Protein AF-A0A2N8DVV3-F1 (afdb_monomer)

Solvent-accessible surface area (backbone atoms only — not comparable to full-atom values): 4984 Å² total; per-residue (Å²): 133,60,72,66,58,55,52,54,48,46,54,54,51,46,55,53,38,55,49,47,51,74,73,50,63,74,77,56,32,58,56,32,49,54,52,43,51,52,48,51,31,51,54,26,45,78,68,77,59,54,47,75,67,34,47,51,56,52,48,56,52,37,52,51,36,29,74,71,64,79,30,57,90,93,53,54,88,84,50,81,80,74,78,83,125

Sequence (85 aa):
MKQLELAAFIESELNTLAQKIIDKKEISDEIAHAKIGFYLSLRRTLNNKASPADIGVLDAINDTLQTLGIVERNVTFLSPTKNKN

Mean predicted aligned error: 6.29 Å

Secondary structure (DSSP, 8-state):
--HHHHHHHHHHHHHHHHHHHHHS-THHHHHHHHHHHHHHHHHHHHTT---HHHHHHHHHHHHHHHHTTSS-TT--TTS------

Structure (mmCIF, N/CA/C/O backbone):
data_AF-A0A2N8DVV3-F1
#
_entry.id   AF-A0A2N8DVV3-F1
#
loop_
_atom_site.group_PDB
_atom_site.id
_atom_site.type_symbol
_atom_site.label_atom_id
_atom_site.label_alt_id
_atom_site.label_comp_id
_atom_site.label_asym_id
_atom_site.label_entity_id
_atom_site.label_seq_id
_atom_site.pdbx_PDB_ins_code
_atom_site.Cartn_x
_atom_site.Cartn_y
_atom_site.Cartn_z
_atom_site.occupancy
_atom_site.B_iso_or_equiv
_atom_site.auth_seq_id
_atom_site.auth_comp_id
_atom_site.auth_asym_id
_atom_site.auth_atom_id
_atom_site.pdbx_PDB_model_num
ATOM 1 N N . MET A 1 1 ? -9.031 -9.794 -12.313 1.00 54.47 1 MET A N 1
ATOM 2 C CA . MET A 1 1 ? -9.944 -8.864 -11.615 1.00 54.47 1 MET A CA 1
ATOM 3 C C . MET A 1 1 ? -10.120 -7.627 -12.467 1.00 54.47 1 MET A C 1
ATOM 5 O O . MET A 1 1 ? -9.123 -7.082 -12.931 1.00 54.47 1 MET A O 1
ATOM 9 N N . LYS A 1 2 ? -11.362 -7.218 -12.731 1.00 69.00 2 LYS A N 1
ATOM 10 C CA . LYS A 1 2 ? -11.632 -5.950 -13.425 1.00 69.00 2 LYS A CA 1
ATOM 11 C C . LYS A 1 2 ? -11.355 -4.825 -12.423 1.00 69.00 2 LYS A C 1
ATOM 13 O O . LYS A 1 2 ? -11.775 -4.923 -11.282 1.00 69.00 2 LYS A O 1
ATOM 18 N N . GLN A 1 3 ? -10.648 -3.772 -12.821 1.00 72.56 3 GLN A N 1
ATOM 19 C CA . GLN A 1 3 ? -10.209 -2.651 -11.966 1.00 72.56 3 GLN A CA 1
ATOM 20 C C . GLN A 1 3 ? -11.298 -2.096 -11.017 1.00 72.56 3 GLN A C 1
ATOM 22 O O . GLN A 1 3 ? -10.997 -1.674 -9.902 1.00 72.56 3 GLN A O 1
ATOM 27 N N . LEU A 1 4 ? -12.565 -2.156 -11.439 1.00 79.00 4 LEU A N 1
ATOM 28 C CA . LEU A 1 4 ? -13.738 -1.774 -10.651 1.00 79.00 4 LEU A CA 1
ATOM 29 C C . LEU A 1 4 ? -13.955 -2.648 -9.399 1.00 79.00 4 LEU A C 1
ATOM 31 O O . LEU A 1 4 ? -14.323 -2.129 -8.351 1.00 79.00 4 LEU A O 1
ATOM 35 N N . GLU A 1 5 ? -13.700 -3.954 -9.488 1.00 85.00 5 GLU A N 1
ATOM 36 C CA . GLU A 1 5 ? -13.820 -4.896 -8.365 1.00 85.00 5 GLU A CA 1
ATOM 37 C C . GLU A 1 5 ? -12.766 -4.597 -7.297 1.00 85.00 5 GLU A C 1
ATOM 39 O O . GLU A 1 5 ? -13.073 -4.576 -6.108 1.00 85.00 5 GLU A O 1
ATOM 44 N N . LEU A 1 6 ? -11.536 -4.297 -7.727 1.00 85.94 6 LEU A N 1
ATOM 45 C CA . LEU A 1 6 ? -10.454 -3.909 -6.825 1.00 85.94 6 LEU A CA 1
ATOM 46 C C . LEU A 1 6 ? -10.759 -2.573 -6.136 1.00 85.94 6 LEU A C 1
ATOM 48 O O . LEU A 1 6 ? -10.549 -2.447 -4.933 1.00 85.94 6 LEU A O 1
ATOM 52 N N . ALA A 1 7 ? -11.285 -1.590 -6.870 1.00 88.56 7 ALA A N 1
ATOM 53 C CA . ALA A 1 7 ? -11.686 -0.312 -6.289 1.00 88.56 7 ALA A CA 1
ATOM 54 C C . ALA A 1 7 ? -12.791 -0.488 -5.231 1.00 88.56 7 ALA A C 1
ATOM 56 O O . ALA A 1 7 ? -12.668 0.041 -4.129 1.00 88.56 7 ALA A O 1
ATOM 57 N N . ALA A 1 8 ? -13.828 -1.278 -5.529 1.00 91.38 8 ALA A N 1
ATOM 58 C CA . ALA A 1 8 ? -14.900 -1.570 -4.57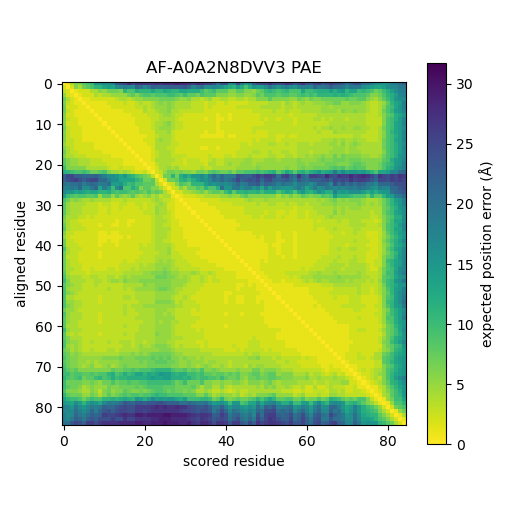7 1.00 91.38 8 ALA A CA 1
ATOM 59 C C . ALA A 1 8 ? -14.389 -2.317 -3.332 1.00 91.38 8 ALA A C 1
ATOM 61 O O . ALA A 1 8 ? -14.783 -1.994 -2.211 1.00 91.38 8 ALA A O 1
ATOM 62 N N . PHE A 1 9 ? -13.476 -3.274 -3.520 1.00 93.12 9 PHE A N 1
ATOM 63 C CA . PHE A 1 9 ? -12.818 -3.979 -2.423 1.00 93.12 9 PHE A CA 1
ATOM 64 C C . PHE A 1 9 ? -12.041 -3.019 -1.511 1.00 93.12 9 PHE A C 1
ATOM 66 O O . PHE A 1 9 ? -12.228 -3.048 -0.297 1.00 93.12 9 PHE A O 1
ATOM 73 N N . ILE A 1 10 ? -11.225 -2.132 -2.091 1.00 94.12 10 ILE A N 1
ATOM 74 C CA . ILE A 1 10 ? -10.441 -1.142 -1.337 1.00 94.12 10 ILE A CA 1
ATOM 75 C C . ILE A 1 10 ? -11.354 -0.243 -0.496 1.00 94.12 10 ILE A C 1
ATOM 77 O O . ILE A 1 10 ? -11.079 -0.029 0.682 1.00 94.12 10 ILE A O 1
ATOM 81 N N . GLU A 1 11 ? -12.450 0.259 -1.068 1.00 94.69 11 GLU A N 1
ATOM 82 C CA . GLU A 1 11 ? -13.394 1.107 -0.327 1.00 94.69 11 GLU A CA 1
ATOM 83 C C . GLU A 1 11 ? -14.087 0.343 0.814 1.00 94.69 11 GLU A C 1
ATOM 85 O O . GLU A 1 11 ? -14.221 0.864 1.922 1.00 94.69 11 GLU A O 1
ATOM 90 N N . SER A 1 12 ? -14.471 -0.917 0.590 1.00 95.19 12 SER A N 1
ATOM 91 C CA . SER A 1 12 ? -15.054 -1.771 1.635 1.00 95.19 12 SER A CA 1
ATOM 92 C C . SER A 1 12 ? -14.083 -2.018 2.798 1.00 95.19 12 SER A C 1
ATOM 94 O O . SER A 1 12 ? -14.471 -1.952 3.969 1.00 95.19 12 SER A O 1
ATOM 96 N N . GLU A 1 13 ? -12.813 -2.284 2.490 1.00 94.69 13 GLU A N 1
ATOM 97 C CA . GLU A 1 13 ? -11.768 -2.498 3.494 1.00 94.69 13 GLU A CA 1
ATOM 98 C C . GLU A 1 13 ? -11.476 -1.223 4.289 1.00 94.69 13 GLU A C 1
ATOM 100 O O . GLU A 1 13 ? -11.392 -1.276 5.517 1.00 94.69 13 GLU A O 1
ATOM 105 N N . LEU A 1 14 ? -11.380 -0.069 3.619 1.00 94.62 14 LEU A N 1
ATOM 106 C CA . LEU A 1 14 ? -11.183 1.226 4.275 1.00 94.62 14 LEU A CA 1
ATOM 107 C C . LEU A 1 14 ? -12.301 1.523 5.280 1.00 94.62 14 LEU A C 1
ATOM 109 O O . LEU A 1 14 ? -12.011 1.867 6.426 1.00 94.62 14 LEU A O 1
ATOM 113 N N . ASN A 1 15 ? -13.560 1.326 4.885 1.00 93.56 15 ASN A N 1
ATOM 114 C CA . ASN A 1 15 ? -14.707 1.537 5.771 1.00 93.56 15 ASN A CA 1
ATOM 115 C C . ASN A 1 15 ? -14.679 0.586 6.975 1.00 93.56 15 ASN A C 1
ATOM 117 O O . ASN A 1 15 ? -14.896 1.004 8.112 1.00 93.56 15 ASN A O 1
ATOM 121 N N . THR A 1 16 ? -14.343 -0.685 6.748 1.00 91.44 16 THR A N 1
ATOM 122 C CA . THR A 1 16 ? -14.244 -1.685 7.819 1.00 91.44 16 THR A CA 1
ATOM 123 C C . THR A 1 16 ? -13.125 -1.360 8.810 1.00 91.44 16 THR A C 1
ATOM 125 O O . THR 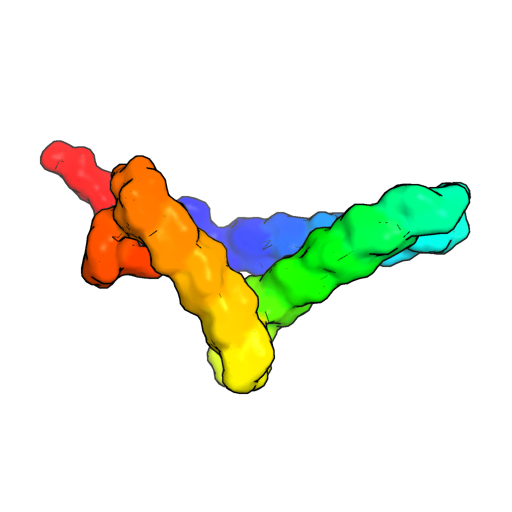A 1 16 ? -13.294 -1.522 10.018 1.00 91.44 16 THR A O 1
ATOM 128 N N . LEU A 1 17 ? -11.963 -0.919 8.324 1.00 90.44 17 LEU A N 1
ATOM 129 C CA . LEU A 1 17 ? -10.825 -0.559 9.172 1.00 90.44 17 LEU A CA 1
ATOM 130 C C . LEU A 1 17 ? -11.086 0.727 9.958 1.00 90.44 17 LEU A C 1
ATOM 132 O O . LEU A 1 17 ? -10.750 0.779 11.138 1.00 90.44 17 LEU A O 1
ATOM 136 N N . ALA A 1 18 ? -11.733 1.719 9.344 1.00 90.00 18 ALA A N 1
ATOM 137 C CA . ALA A 1 18 ? -12.164 2.927 10.038 1.00 90.00 18 ALA A CA 1
ATOM 138 C C . ALA A 1 18 ? -13.136 2.598 11.182 1.00 90.00 18 ALA A C 1
ATOM 140 O O . ALA A 1 18 ? -12.956 3.085 12.295 1.00 90.00 18 ALA A O 1
ATOM 141 N N . GLN A 1 19 ? -14.105 1.705 10.946 1.00 87.81 19 GLN A N 1
ATOM 142 C CA . GLN A 1 19 ? -15.026 1.265 11.995 1.00 87.81 19 GLN A CA 1
ATOM 143 C C . GLN A 1 19 ? -14.305 0.511 13.123 1.00 87.81 19 GLN A C 1
ATOM 145 O O . GLN A 1 19 ? -14.609 0.713 14.292 1.00 87.81 19 GLN A O 1
ATOM 150 N N . LYS A 1 20 ? -13.288 -0.300 12.807 1.00 85.38 20 LYS A N 1
ATOM 151 C CA . LYS A 1 20 ? -12.485 -0.998 13.828 1.00 85.38 20 LYS A CA 1
ATOM 152 C C . LYS A 1 20 ? -11.733 -0.049 14.762 1.00 85.38 20 LYS A C 1
ATOM 154 O O . LYS A 1 20 ? -11.655 -0.362 15.945 1.00 85.38 20 LYS A O 1
ATOM 159 N N . ILE A 1 21 ? -11.225 1.069 14.238 1.00 84.62 21 ILE A N 1
ATOM 160 C CA . ILE A 1 21 ? -10.576 2.122 15.041 1.00 84.62 21 ILE A CA 1
ATOM 161 C C . ILE A 1 21 ? -11.588 2.781 15.984 1.00 84.62 21 ILE A C 1
ATOM 163 O O . ILE A 1 21 ? -11.269 3.117 17.117 1.00 84.62 21 ILE A O 1
ATOM 167 N N . ILE A 1 22 ? -12.832 2.955 15.533 1.00 85.12 22 ILE A N 1
ATOM 168 C CA . ILE A 1 22 ? -13.908 3.492 16.376 1.00 85.12 22 ILE A CA 1
ATOM 169 C C . ILE A 1 22 ? -14.294 2.485 17.476 1.00 85.12 22 ILE A C 1
ATOM 171 O O . ILE A 1 22 ? -14.571 2.881 18.607 1.00 85.12 22 ILE A O 1
ATOM 175 N N . ASP A 1 23 ? -14.306 1.188 17.155 1.00 82.56 23 ASP A N 1
ATOM 176 C CA . ASP A 1 23 ? -14.896 0.154 18.007 1.00 82.56 23 ASP A CA 1
ATOM 177 C C . ASP A 1 23 ? -13.959 -0.436 19.093 1.00 82.56 23 ASP A C 1
ATOM 179 O O . ASP A 1 23 ? -14.481 -0.983 20.072 1.00 82.56 23 ASP A O 1
ATOM 183 N N . LYS A 1 24 ? -12.612 -0.439 18.956 1.00 71.62 24 LYS A N 1
ATOM 184 C CA . LYS A 1 24 ? -11.706 -1.224 19.849 1.00 71.62 24 LYS A CA 1
ATOM 185 C C . LYS A 1 24 ? -10.283 -0.655 20.101 1.00 71.62 24 LYS A C 1
ATOM 187 O O . LYS A 1 24 ? -9.798 0.186 19.377 1.00 71.62 24 LYS A O 1
ATOM 192 N N . LYS A 1 25 ? -9.652 -1.198 21.168 1.00 62.97 25 LYS A N 1
ATOM 193 C CA . LYS A 1 25 ? -8.370 -0.895 21.873 1.00 62.97 25 LYS A CA 1
ATOM 194 C C . LYS A 1 25 ? -7.074 -0.719 21.037 1.00 62.97 25 LYS A C 1
ATOM 196 O O . LYS A 1 25 ? -6.798 -1.514 20.147 1.00 62.97 25 LYS A O 1
ATOM 201 N N . GLU A 1 26 ? -6.187 0.148 21.544 1.00 61.53 26 GLU A N 1
ATOM 202 C CA . GLU A 1 26 ? -4.864 0.610 21.044 1.00 61.53 26 GLU A CA 1
ATOM 203 C C . GLU A 1 26 ? -4.081 -0.293 20.061 1.00 61.53 26 GLU A C 1
ATOM 205 O O . GLU A 1 26 ? -3.663 0.178 19.007 1.00 61.53 26 GLU A O 1
ATOM 210 N N . ILE A 1 27 ? -3.880 -1.590 20.335 1.00 62.66 27 ILE A N 1
ATOM 211 C CA . ILE A 1 27 ? -3.088 -2.467 19.440 1.00 62.66 27 ILE A CA 1
ATOM 212 C C . ILE A 1 27 ? -3.797 -2.696 18.089 1.00 62.66 27 ILE A C 1
ATOM 214 O O . ILE A 1 27 ? -3.142 -2.878 17.060 1.00 62.66 27 ILE A O 1
ATOM 218 N N . SER A 1 28 ? -5.137 -2.685 18.054 1.00 72.06 28 SER A N 1
ATOM 219 C CA . SER A 1 28 ? -5.863 -2.789 16.782 1.00 72.06 28 SER A CA 1
ATOM 220 C C . SER A 1 28 ? -5.765 -1.524 15.936 1.00 72.06 28 SER A C 1
ATOM 222 O O . SER A 1 28 ? -5.901 -1.626 14.715 1.00 72.06 28 SER A O 1
ATOM 224 N N . ASP A 1 29 ? -5.479 -0.376 16.551 1.00 80.94 29 ASP A N 1
ATOM 225 C CA . ASP A 1 29 ? -5.459 0.918 15.871 1.00 80.94 29 ASP A CA 1
ATOM 226 C C . ASP A 1 29 ? -4.199 1.086 15.043 1.00 80.94 29 ASP A C 1
ATOM 228 O O . ASP A 1 29 ? -4.288 1.498 13.892 1.00 80.94 29 ASP A O 1
ATOM 232 N N . GLU A 1 30 ? -3.040 0.682 15.565 1.00 85.56 30 GLU A N 1
ATOM 233 C CA . GLU A 1 30 ? -1.784 0.724 14.809 1.00 85.56 30 GLU A CA 1
ATOM 234 C C . GLU A 1 30 ? -1.854 -0.163 13.558 1.00 85.56 30 GLU A C 1
ATOM 236 O O . GLU A 1 30 ? -1.488 0.255 12.456 1.00 85.56 30 GLU A O 1
ATOM 241 N N . ILE A 1 31 ? -2.404 -1.375 13.700 1.00 87.94 31 ILE A N 1
ATOM 242 C CA . ILE A 1 31 ? -2.592 -2.301 12.575 1.00 87.94 31 ILE A CA 1
ATOM 243 C C . ILE A 1 31 ? -3.599 -1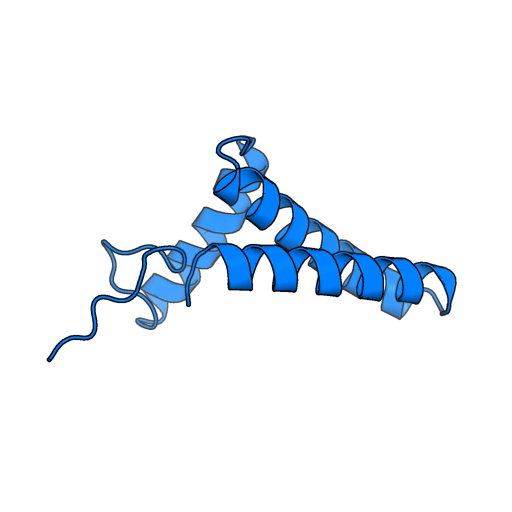.729 11.575 1.00 87.94 31 ILE A C 1
ATOM 245 O O . ILE A 1 31 ? -3.376 -1.793 10.361 1.00 87.94 31 ILE A O 1
ATOM 249 N N . ALA A 1 32 ? -4.722 -1.194 12.059 1.00 87.88 32 ALA A N 1
ATOM 250 C CA . ALA A 1 32 ? -5.734 -0.603 11.196 1.00 87.88 32 ALA A CA 1
ATOM 251 C C . ALA A 1 32 ? -5.187 0.624 10.460 1.00 87.88 32 ALA A C 1
ATOM 253 O O . ALA A 1 32 ? -5.387 0.744 9.253 1.00 87.88 32 ALA A O 1
ATOM 254 N N . HIS A 1 33 ? -4.424 1.471 11.147 1.00 89.94 33 HIS A N 1
ATOM 255 C CA . HIS A 1 33 ? -3.774 2.647 10.589 1.00 89.94 33 HIS A CA 1
ATOM 256 C C . HIS A 1 33 ? -2.786 2.276 9.480 1.00 89.94 33 HIS A C 1
ATOM 258 O O . HIS A 1 33 ? -2.864 2.825 8.380 1.00 89.94 33 HIS A O 1
ATOM 264 N N . ALA A 1 34 ? -1.917 1.289 9.717 1.00 91.94 34 ALA A N 1
ATOM 265 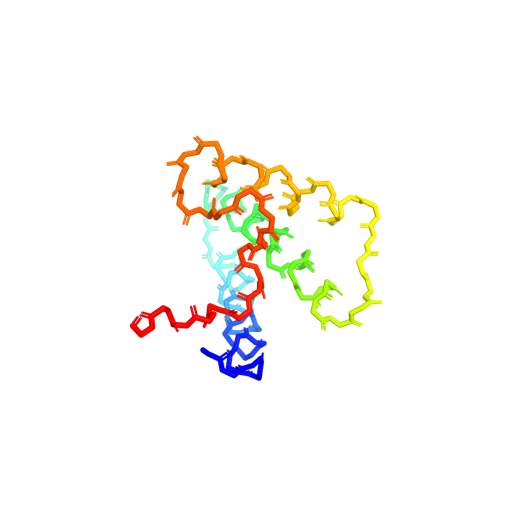C CA . ALA A 1 34 ? -0.970 0.816 8.710 1.00 91.94 34 ALA A CA 1
ATOM 266 C C . ALA A 1 34 ? -1.687 0.284 7.455 1.00 91.94 34 ALA A C 1
ATOM 268 O O . ALA A 1 34 ? -1.329 0.634 6.326 1.00 91.94 34 ALA A O 1
ATOM 269 N N . LYS A 1 35 ? -2.749 -0.512 7.640 1.00 93.81 35 LYS A N 1
ATOM 270 C CA . LYS A 1 35 ? -3.558 -1.030 6.526 1.00 93.81 35 LYS A CA 1
ATOM 271 C C . LYS A 1 35 ? -4.285 0.078 5.766 1.00 93.81 35 LYS A C 1
ATOM 273 O O . LYS A 1 35 ? -4.300 0.054 4.537 1.00 93.81 35 LYS A O 1
ATOM 278 N N . ILE A 1 36 ? -4.850 1.059 6.471 1.00 94.50 36 ILE A N 1
ATOM 279 C CA . ILE A 1 36 ? -5.465 2.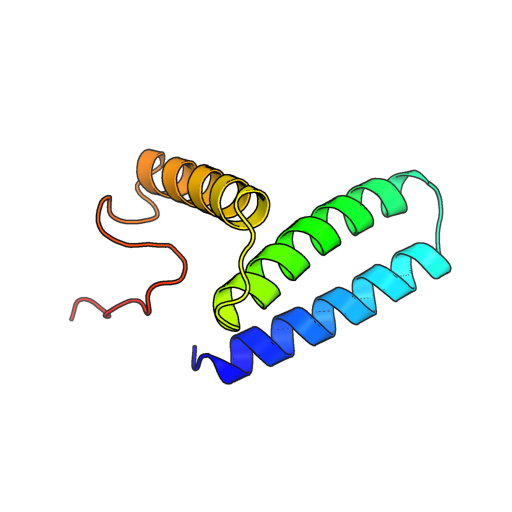240 5.853 1.00 94.50 36 ILE A CA 1
ATOM 280 C C . ILE A 1 36 ? -4.429 2.983 5.007 1.00 94.50 36 ILE A C 1
ATOM 282 O O . ILE A 1 36 ? -4.725 3.315 3.862 1.00 94.50 36 ILE A O 1
ATOM 286 N N . GLY A 1 37 ? -3.211 3.186 5.520 1.00 94.56 37 GLY A N 1
ATOM 287 C CA . GLY A 1 37 ? -2.116 3.816 4.779 1.00 94.56 37 GLY A CA 1
ATOM 288 C C . GLY A 1 37 ? -1.867 3.140 3.429 1.00 94.56 37 GLY A C 1
ATOM 289 O O . GLY A 1 37 ? -1.953 3.792 2.387 1.00 94.56 37 GLY A O 1
ATOM 290 N N . PHE A 1 38 ? -1.669 1.819 3.437 1.00 94.69 38 PHE A N 1
ATOM 291 C CA . PHE A 1 38 ? -1.490 1.024 2.219 1.00 94.69 38 PHE A CA 1
ATOM 292 C C . PHE A 1 38 ? -2.672 1.152 1.243 1.00 94.69 38 PHE A C 1
ATOM 294 O O . PHE A 1 38 ? -2.478 1.461 0.065 1.00 94.69 38 PHE A O 1
ATOM 301 N N . TYR A 1 39 ? -3.905 0.960 1.720 1.00 95.50 39 TYR A N 1
ATOM 302 C CA . TYR A 1 39 ? -5.093 1.019 0.866 1.00 95.50 39 TYR A CA 1
ATOM 303 C C . TYR A 1 39 ? -5.341 2.419 0.291 1.00 95.50 39 TYR A C 1
ATOM 305 O O . TYR A 1 39 ? -5.760 2.548 -0.862 1.00 95.50 39 TYR A O 1
ATOM 313 N N . LEU A 1 40 ? -5.022 3.480 1.037 1.00 95.38 40 LEU A N 1
ATOM 314 C CA . LEU A 1 40 ? -5.075 4.852 0.537 1.00 95.38 40 LEU A CA 1
ATOM 315 C C . LEU A 1 40 ? -4.033 5.109 -0.553 1.00 95.38 40 LEU A C 1
ATOM 317 O O . LEU A 1 40 ? -4.337 5.837 -1.502 1.00 95.38 40 LEU A O 1
ATOM 321 N N . SER A 1 41 ? -2.826 4.555 -0.430 1.00 94.75 41 SER A N 1
ATOM 322 C CA . SER A 1 41 ? -1.805 4.628 -1.481 1.00 94.75 41 SER A CA 1
ATOM 323 C C . SER A 1 41 ? -2.260 3.883 -2.735 1.00 94.75 41 SER A C 1
ATOM 325 O O . SER A 1 41 ? -2.231 4.456 -3.823 1.00 94.75 41 SER A O 1
ATOM 327 N N . LEU A 1 42 ? -2.807 2.670 -2.594 1.00 93.12 42 LEU A N 1
ATOM 328 C CA . LEU A 1 42 ? -3.377 1.917 -3.717 1.00 93.12 42 LEU A CA 1
ATOM 329 C C . LEU A 1 42 ? -4.497 2.689 -4.418 1.00 93.12 42 LEU A C 1
ATOM 331 O O . LEU A 1 42 ? -4.482 2.839 -5.639 1.00 93.12 42 LEU A O 1
ATOM 335 N N . ARG A 1 43 ? -5.449 3.228 -3.648 1.00 93.69 43 ARG A N 1
ATOM 336 C CA . ARG A 1 43 ? -6.555 4.028 -4.181 1.00 93.69 43 ARG A CA 1
ATOM 337 C C . ARG A 1 43 ? -6.057 5.234 -4.967 1.00 93.69 43 ARG A C 1
ATOM 339 O O . ARG A 1 43 ? -6.585 5.528 -6.038 1.00 93.69 43 ARG A O 1
ATOM 346 N N . ARG A 1 44 ? -5.072 5.960 -4.435 1.00 94.06 44 ARG A N 1
ATOM 347 C CA . ARG A 1 44 ? -4.489 7.130 -5.106 1.00 94.06 44 ARG A CA 1
ATOM 348 C C . ARG A 1 44 ? -3.802 6.735 -6.408 1.00 94.06 44 ARG A C 1
ATOM 350 O O . ARG A 1 44 ? -4.054 7.375 -7.425 1.00 94.06 44 ARG A O 1
ATOM 357 N N . THR A 1 45 ? -3.036 5.650 -6.406 1.00 91.44 45 THR A N 1
ATOM 358 C CA . THR A 1 45 ? -2.375 5.117 -7.604 1.00 91.44 45 THR A CA 1
ATOM 359 C C . THR A 1 45 ? -3.369 4.693 -8.677 1.00 91.44 45 THR A C 1
ATOM 361 O O . THR A 1 45 ? -3.237 5.120 -9.820 1.00 91.44 45 THR A O 1
ATOM 364 N N . LEU A 1 46 ? -4.422 3.951 -8.320 1.00 89.00 46 LEU A N 1
ATOM 365 C CA . LEU A 1 46 ? -5.460 3.532 -9.272 1.00 89.00 46 LEU A CA 1
ATOM 366 C C . LEU A 1 46 ? -6.215 4.711 -9.904 1.00 89.00 46 LEU A C 1
ATOM 368 O O . LEU A 1 46 ? -6.723 4.586 -11.015 1.00 89.00 46 LEU A O 1
ATOM 372 N N . ASN A 1 47 ? -6.274 5.847 -9.209 1.00 88.44 47 ASN A N 1
ATOM 373 C CA . ASN A 1 47 ? -6.912 7.073 -9.681 1.00 88.44 47 ASN A CA 1
ATOM 374 C C . ASN A 1 47 ? -5.933 8.066 -10.337 1.00 88.44 47 ASN A C 1
ATOM 376 O O . ASN A 1 47 ? -6.311 9.217 -10.549 1.00 88.44 47 ASN A O 1
ATOM 380 N N . ASN A 1 48 ? -4.691 7.660 -10.639 1.00 89.50 48 ASN A N 1
ATOM 381 C CA . ASN A 1 48 ? -3.633 8.522 -11.193 1.00 89.50 48 ASN A CA 1
ATOM 382 C C . ASN A 1 48 ? -3.329 9.768 -10.333 1.00 89.50 48 ASN A C 1
ATOM 384 O O . ASN A 1 48 ? -3.017 10.839 -10.847 1.00 89.50 48 ASN A O 1
ATOM 388 N N . LYS A 1 49 ? -3.443 9.636 -9.007 1.00 93.44 49 LYS A N 1
ATOM 389 C CA . LYS A 1 49 ? -3.223 10.696 -8.005 1.00 93.44 49 LYS A CA 1
ATOM 390 C C . LYS A 1 49 ? -2.163 10.302 -6.968 1.00 93.44 49 LYS A C 1
ATOM 392 O O . LYS A 1 49 ? -2.224 10.751 -5.824 1.00 93.44 49 LYS A O 1
ATOM 397 N N . ALA A 1 50 ? -1.240 9.413 -7.331 1.00 92.12 50 ALA A N 1
ATOM 398 C CA . ALA A 1 50 ? -0.181 8.961 -6.434 1.00 92.12 50 ALA A CA 1
ATOM 399 C C . ALA A 1 50 ? 0.789 10.101 -6.092 1.00 92.12 50 ALA A C 1
ATOM 401 O O . ALA A 1 50 ? 1.267 10.814 -6.973 1.00 92.12 50 ALA A O 1
ATOM 402 N N . SER A 1 51 ? 1.098 10.247 -4.806 1.00 95.62 51 SER A N 1
ATOM 403 C CA . SER A 1 51 ? 2.214 11.070 -4.334 1.00 95.62 51 SER A CA 1
ATOM 404 C C . SER A 1 51 ? 3.544 10.302 -4.421 1.00 95.62 51 SER A C 1
ATOM 406 O O . SER A 1 51 ? 3.527 9.071 -4.491 1.00 95.62 51 SER A O 1
ATOM 408 N N . PRO A 1 52 ? 4.709 10.975 -4.335 1.00 95.56 52 PRO A N 1
ATOM 409 C CA . PRO A 1 52 ? 6.002 10.290 -4.257 1.00 95.56 52 PRO A CA 1
ATOM 410 C C . PRO A 1 52 ? 6.088 9.262 -3.118 1.00 95.56 52 PRO A C 1
ATOM 412 O O . PRO A 1 52 ? 6.685 8.205 -3.292 1.00 95.56 52 PRO A O 1
ATOM 415 N N . ALA A 1 53 ? 5.446 9.533 -1.977 1.00 93.50 53 ALA A N 1
ATOM 416 C CA . ALA A 1 53 ? 5.379 8.584 -0.867 1.00 93.50 53 ALA A CA 1
ATOM 417 C C . ALA A 1 53 ? 4.537 7.343 -1.210 1.00 93.50 53 ALA A C 1
ATOM 419 O O . ALA A 1 53 ? 4.929 6.229 -0.876 1.00 93.50 53 ALA A O 1
ATOM 420 N N . ASP A 1 54 ? 3.412 7.519 -1.917 1.00 93.81 54 ASP A N 1
ATOM 421 C CA . ASP A 1 54 ? 2.598 6.388 -2.384 1.00 93.81 54 ASP A CA 1
ATOM 422 C C . ASP A 1 54 ? 3.386 5.506 -3.347 1.00 93.81 54 ASP A C 1
ATOM 424 O O . ASP A 1 54 ? 3.332 4.284 -3.242 1.00 93.81 54 ASP A O 1
ATOM 428 N N . ILE A 1 55 ? 4.138 6.131 -4.258 1.00 92.88 55 ILE A N 1
ATOM 429 C CA . ILE A 1 55 ? 5.015 5.420 -5.187 1.00 92.88 55 ILE A CA 1
ATOM 430 C C . ILE A 1 55 ? 6.047 4.624 -4.392 1.00 92.88 55 ILE A C 1
ATOM 432 O O . ILE A 1 55 ? 6.109 3.417 -4.568 1.00 92.88 55 ILE A O 1
ATOM 436 N N . GLY A 1 56 ? 6.775 5.252 -3.465 1.00 94.06 56 GLY A N 1
ATOM 437 C CA . GLY A 1 56 ? 7.812 4.571 -2.684 1.00 94.06 56 GLY A CA 1
ATOM 438 C C . GLY A 1 56 ? 7.301 3.369 -1.881 1.00 94.06 56 GLY A C 1
ATOM 439 O O . GLY A 1 56 ? 7.949 2.327 -1.865 1.00 94.06 56 GLY A O 1
ATOM 440 N N . VAL A 1 57 ? 6.121 3.471 -1.255 1.00 94.19 57 VAL A N 1
ATOM 441 C CA . VAL A 1 57 ? 5.512 2.342 -0.525 1.00 94.19 57 VAL A CA 1
ATOM 442 C C . VAL A 1 57 ? 5.173 1.191 -1.471 1.00 94.19 57 VAL A C 1
ATOM 444 O O . VAL A 1 57 ? 5.483 0.036 -1.179 1.00 94.19 57 VAL A O 1
ATOM 447 N N . LEU A 1 58 ? 4.522 1.488 -2.596 1.00 94.06 58 LEU A N 1
ATOM 448 C CA . LEU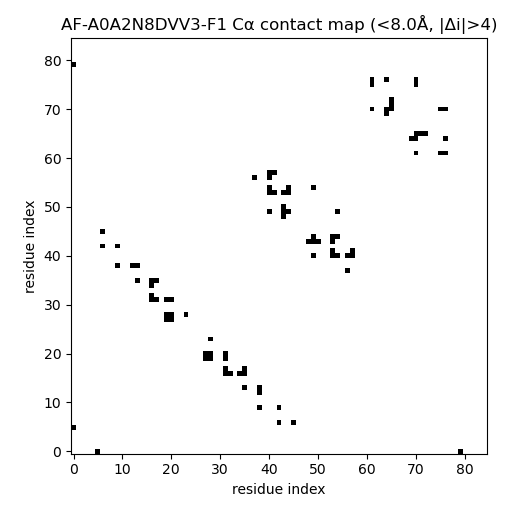 A 1 58 ? 4.106 0.454 -3.542 1.00 94.06 58 LEU A CA 1
ATOM 449 C C . LEU A 1 58 ? 5.309 -0.153 -4.275 1.00 94.06 58 LEU A C 1
ATOM 451 O O . LEU A 1 58 ? 5.306 -1.355 -4.522 1.00 94.06 58 LEU A O 1
ATOM 455 N N . ASP A 1 59 ? 6.338 0.640 -4.566 1.00 93.81 59 ASP A N 1
ATOM 456 C CA . ASP A 1 59 ? 7.578 0.198 -5.206 1.00 93.81 59 ASP A CA 1
ATOM 457 C C . ASP A 1 59 ? 8.357 -0.748 -4.289 1.00 93.81 59 ASP A C 1
ATOM 459 O O . ASP A 1 59 ? 8.665 -1.864 -4.684 1.00 93.81 59 ASP A O 1
ATOM 463 N N . ALA A 1 60 ? 8.520 -0.401 -3.007 1.00 95.50 60 ALA A N 1
ATOM 464 C CA . ALA A 1 60 ? 9.163 -1.280 -2.028 1.00 95.50 60 ALA A CA 1
ATOM 465 C C . ALA A 1 60 ? 8.443 -2.636 -1.880 1.00 95.50 60 ALA A C 1
ATOM 467 O O . ALA A 1 60 ? 9.083 -3.688 -1.770 1.00 95.50 60 ALA A O 1
ATOM 468 N N . ILE A 1 61 ? 7.104 -2.635 -1.898 1.00 94.56 61 ILE A N 1
ATOM 469 C CA . ILE A 1 61 ? 6.312 -3.874 -1.898 1.00 94.56 61 ILE A CA 1
ATOM 470 C C . ILE A 1 61 ? 6.563 -4.653 -3.191 1.00 94.56 61 ILE A C 1
ATOM 472 O O . ILE A 1 61 ? 6.794 -5.861 -3.145 1.00 94.56 61 ILE A O 1
ATOM 476 N N . ASN A 1 62 ? 6.536 -3.974 -4.336 1.00 94.12 62 ASN A N 1
ATOM 477 C CA . ASN A 1 62 ? 6.756 -4.593 -5.633 1.00 94.12 62 ASN A CA 1
ATOM 478 C C . ASN A 1 62 ? 8.151 -5.229 -5.736 1.00 94.12 62 ASN A C 1
ATOM 480 O O . ASN A 1 62 ? 8.247 -6.404 -6.082 1.00 94.12 62 ASN A O 1
ATOM 484 N N . ASP A 1 63 ? 9.200 -4.510 -5.349 1.00 94.25 63 ASP A N 1
ATOM 485 C CA . ASP A 1 63 ? 10.585 -4.984 -5.316 1.00 94.25 63 ASP A CA 1
ATOM 486 C C . ASP A 1 63 ? 10.749 -6.201 -4.411 1.00 94.25 63 ASP A C 1
ATOM 488 O O . ASP A 1 63 ? 11.430 -7.168 -4.763 1.00 94.25 63 ASP A O 1
ATOM 492 N N . THR A 1 64 ? 10.076 -6.197 -3.257 1.00 95.19 64 THR A N 1
ATOM 493 C CA . THR A 1 64 ? 10.065 -7.344 -2.342 1.00 95.19 64 THR A CA 1
ATOM 494 C C . THR A 1 64 ? 9.431 -8.562 -3.015 1.00 95.19 64 THR A C 1
ATOM 496 O O . THR A 1 64 ? 10.015 -9.647 -3.016 1.00 95.19 64 THR A O 1
ATOM 499 N N . LEU A 1 65 ? 8.263 -8.398 -3.643 1.00 94.38 65 LEU A N 1
ATOM 500 C CA . LEU A 1 65 ? 7.575 -9.484 -4.347 1.00 94.38 65 LEU A CA 1
ATOM 501 C C . LEU A 1 65 ? 8.377 -10.003 -5.547 1.00 94.38 65 LEU A C 1
ATOM 503 O O . LEU A 1 65 ? 8.392 -11.209 -5.799 1.00 94.38 65 LEU A O 1
ATOM 507 N N . GLN A 1 66 ? 9.063 -9.117 -6.267 1.00 93.19 66 GLN A N 1
ATOM 508 C CA . GLN A 1 66 ? 9.937 -9.489 -7.375 1.00 93.19 66 GLN A CA 1
ATOM 509 C C . GLN A 1 66 ? 11.198 -10.214 -6.904 1.00 93.19 66 GLN A C 1
ATOM 511 O O . GLN A 1 66 ? 11.619 -11.192 -7.521 1.00 93.19 66 GLN A O 1
ATOM 516 N N . THR A 1 67 ? 11.775 -9.785 -5.783 1.00 94.56 67 THR A N 1
ATOM 517 C CA . THR A 1 67 ? 12.925 -10.449 -5.154 1.00 94.56 67 THR A CA 1
ATOM 518 C C . THR A 1 67 ? 12.567 -11.865 -4.704 1.00 94.56 67 THR A C 1
ATOM 520 O O . THR A 1 67 ? 13.364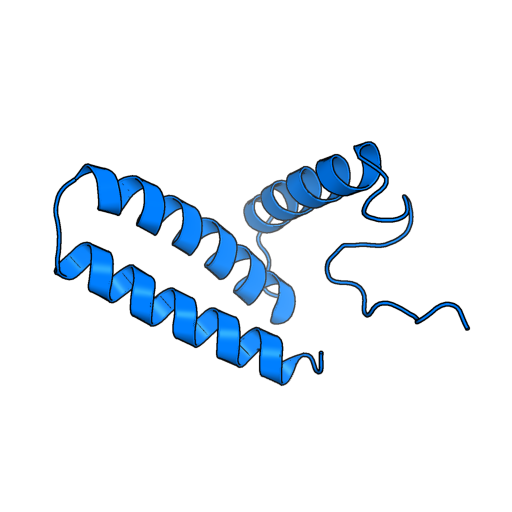 -12.784 -4.874 1.00 94.56 67 THR A O 1
ATOM 523 N N . LEU A 1 68 ? 11.343 -12.062 -4.203 1.00 94.25 68 LEU A N 1
ATOM 524 C CA . LEU A 1 68 ? 10.800 -13.379 -3.856 1.00 94.25 68 LEU A CA 1
ATOM 525 C C . LEU A 1 68 ? 10.398 -14.226 -5.078 1.00 94.25 68 LEU A C 1
ATOM 527 O O . LEU A 1 68 ? 10.031 -15.387 -4.915 1.00 94.25 68 LEU A O 1
ATOM 531 N N . GLY A 1 69 ? 10.434 -13.666 -6.291 1.00 89.75 69 GLY A N 1
ATOM 532 C CA . GLY A 1 69 ? 10.018 -14.347 -7.520 1.00 89.75 69 GLY A CA 1
ATOM 533 C C . GLY A 1 69 ? 8.503 -14.539 -7.661 1.00 89.75 69 GLY A C 1
ATOM 534 O O . GLY A 1 69 ? 8.069 -15.284 -8.534 1.00 89.75 69 GLY A O 1
ATOM 535 N N . ILE A 1 70 ? 7.696 -13.877 -6.823 1.00 91.94 70 ILE A N 1
ATOM 536 C CA . ILE A 1 70 ? 6.223 -13.907 -6.894 1.00 91.94 70 ILE A CA 1
ATOM 537 C C . ILE A 1 70 ? 5.732 -13.061 -8.074 1.00 91.94 70 ILE A C 1
ATOM 539 O O . ILE A 1 70 ? 4.752 -13.402 -8.733 1.00 91.94 70 ILE A O 1
ATOM 543 N N . VAL A 1 71 ? 6.425 -11.954 -8.337 1.00 89.44 71 VAL A N 1
ATOM 544 C CA . VAL A 1 71 ? 6.171 -11.054 -9.464 1.00 89.44 71 VAL A CA 1
ATOM 545 C C . VAL A 1 71 ? 7.396 -11.067 -10.377 1.00 89.44 71 VAL A C 1
ATOM 547 O O . VAL A 1 71 ? 8.533 -11.090 -9.915 1.00 89.44 71 VAL A O 1
ATOM 550 N N . GLU A 1 72 ? 7.196 -11.073 -11.692 1.00 88.81 72 GLU A N 1
ATOM 551 C CA . GLU A 1 72 ? 8.315 -10.984 -12.636 1.00 88.81 72 GLU A CA 1
ATOM 552 C C . GLU A 1 72 ? 8.966 -9.591 -12.576 1.00 88.81 72 GLU A C 1
ATOM 554 O O . GLU A 1 72 ? 8.269 -8.591 -12.428 1.00 88.81 72 GLU A O 1
ATOM 559 N N . ARG A 1 73 ? 10.292 -9.499 -12.757 1.00 81.56 73 ARG A N 1
ATOM 560 C CA . ARG A 1 73 ? 11.062 -8.237 -12.621 1.00 81.56 73 ARG A CA 1
ATOM 561 C C . ARG A 1 73 ? 10.547 -7.053 -13.455 1.00 81.56 73 ARG A C 1
ATOM 563 O O . ARG A 1 73 ? 10.771 -5.909 -13.091 1.00 81.56 73 ARG A O 1
ATOM 570 N N . ASN A 1 74 ? 9.846 -7.315 -14.556 1.00 80.94 74 ASN A N 1
ATOM 571 C CA . ASN A 1 74 ? 9.331 -6.279 -15.462 1.00 80.94 74 ASN A CA 1
ATOM 572 C C . ASN A 1 74 ? 7.812 -6.082 -15.352 1.00 80.94 74 ASN A C 1
ATOM 574 O O . ASN A 1 74 ? 7.197 -5.462 -16.218 1.00 80.94 74 ASN A O 1
ATOM 578 N N . VAL A 1 75 ? 7.194 -6.659 -14.3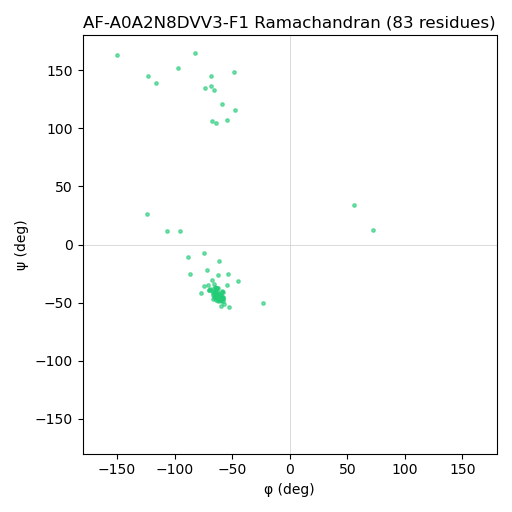24 1.00 85.00 75 VAL A N 1
ATOM 579 C CA . VAL A 1 75 ? 5.754 -6.620 -14.085 1.00 85.00 75 VAL A CA 1
ATOM 580 C C . VAL A 1 75 ? 5.525 -6.023 -12.708 1.00 85.00 75 VAL A C 1
ATOM 582 O O . VAL A 1 75 ? 6.310 -6.244 -11.790 1.00 85.00 75 VAL A O 1
ATOM 585 N N . THR A 1 76 ? 4.452 -5.257 -12.552 1.00 85.12 76 THR A N 1
ATOM 586 C CA . THR A 1 76 ? 4.033 -4.793 -11.228 1.00 85.12 76 THR A CA 1
ATOM 587 C C . THR A 1 76 ? 2.946 -5.703 -10.677 1.00 85.12 76 THR A C 1
ATOM 589 O O . THR A 1 76 ? 2.147 -6.238 -11.444 1.00 85.12 76 THR A O 1
ATOM 592 N N . PHE A 1 77 ? 2.826 -5.834 -9.357 1.00 85.81 77 PHE A N 1
ATOM 593 C CA . PHE A 1 77 ? 1.693 -6.565 -8.762 1.00 85.81 77 PHE A CA 1
ATOM 594 C C . PHE A 1 77 ? 0.318 -5.936 -9.088 1.00 85.81 77 PHE A C 1
ATOM 596 O O . PHE A 1 77 ? -0.716 -6.571 -8.898 1.00 85.81 77 PHE A O 1
ATOM 603 N N . LEU A 1 78 ? 0.304 -4.692 -9.586 1.00 82.12 78 LEU A N 1
ATOM 604 C CA . LEU A 1 78 ? -0.883 -3.999 -10.100 1.00 82.12 78 LEU A CA 1
ATOM 605 C C . LEU A 1 78 ? -1.139 -4.255 -11.592 1.00 82.12 78 LEU A C 1
ATOM 607 O O . LEU A 1 78 ? -2.192 -3.880 -12.110 1.00 82.12 78 LEU A O 1
ATOM 611 N N . SER A 1 79 ? -0.191 -4.865 -12.301 1.00 75.94 79 SER A N 1
ATOM 612 C CA . SER A 1 79 ? -0.372 -5.226 -13.701 1.00 75.94 79 SER A CA 1
ATOM 613 C C . SER A 1 79 ? -1.413 -6.344 -13.799 1.00 75.94 79 SER A C 1
ATOM 615 O O . SER A 1 79 ? -1.361 -7.299 -13.020 1.00 75.94 79 SER A O 1
ATOM 617 N N . PRO A 1 80 ? -2.355 -6.281 -14.757 1.00 54.72 80 PRO A N 1
ATOM 618 C CA . PRO A 1 80 ? -3.230 -7.409 -15.015 1.00 54.72 80 PRO A CA 1
ATOM 619 C C . PRO A 1 80 ? -2.350 -8.602 -15.381 1.00 54.72 80 PRO A C 1
ATOM 621 O O . PRO A 1 80 ? -1.582 -8.530 -16.342 1.00 54.72 80 PRO A O 1
ATOM 624 N N . THR A 1 81 ? -2.441 -9.688 -14.617 1.00 44.16 81 THR A N 1
ATOM 625 C CA . THR A 1 81 ? -1.797 -10.949 -14.970 1.00 44.16 81 THR A CA 1
ATOM 626 C C . THR A 1 81 ? -2.259 -11.335 -16.374 1.00 44.16 81 THR A C 1
ATOM 628 O O . THR A 1 81 ? -3.408 -11.725 -16.589 1.00 44.16 81 THR A O 1
ATOM 631 N N . LYS A 1 82 ? -1.377 -11.206 -17.373 1.00 37.94 82 LYS A N 1
ATOM 632 C CA . LYS A 1 82 ? -1.533 -11.981 -18.601 1.00 37.94 82 LYS A CA 1
ATOM 633 C C . LYS A 1 82 ? -1.366 -13.427 -18.160 1.0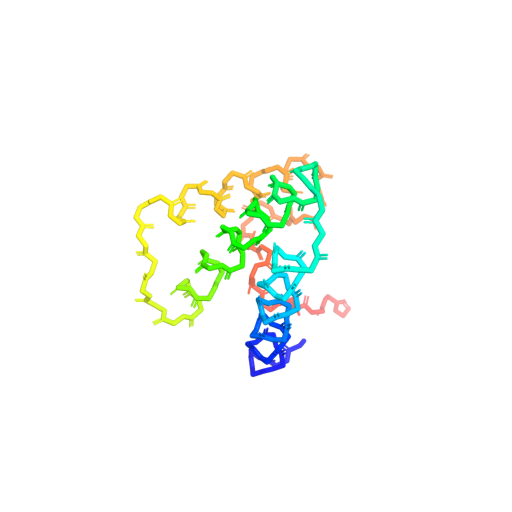0 37.94 82 LYS A C 1
ATOM 635 O O . LYS A 1 82 ? -0.252 -13.836 -17.846 1.00 37.94 82 LYS A O 1
ATOM 640 N N . ASN A 1 83 ? -2.473 -14.163 -18.080 1.00 36.28 83 ASN A N 1
ATOM 641 C CA . ASN A 1 83 ? -2.423 -15.616 -18.000 1.00 36.28 83 ASN A CA 1
ATOM 642 C C . ASN A 1 83 ? -1.461 -16.089 -19.093 1.00 36.28 83 ASN A C 1
ATOM 644 O O . ASN A 1 83 ? -1.696 -15.843 -20.279 1.00 36.28 83 ASN A O 1
ATOM 648 N N . LYS A 1 84 ? -0.345 -16.693 -18.683 1.00 38.16 84 LYS A N 1
ATOM 649 C CA . LYS A 1 84 ? 0.457 -17.514 -19.581 1.00 38.16 84 LYS A CA 1
ATOM 650 C C . LYS A 1 84 ? -0.410 -18.735 -19.881 1.00 38.16 84 LYS A C 1
ATOM 652 O O . LYS A 1 84 ? -0.663 -19.528 -18.977 1.00 38.16 84 LYS A O 1
ATOM 657 N N . ASN A 1 85 ? -0.954 -18.769 -21.097 1.00 34.09 85 ASN A N 1
ATOM 658 C CA . ASN A 1 85 ? -1.509 -19.981 -21.696 1.00 34.09 85 ASN A CA 1
ATOM 659 C C . ASN A 1 85 ? -0.414 -21.040 -21.818 1.00 34.09 85 ASN A C 1
ATOM 661 O O . ASN A 1 85 ? 0.735 -20.637 -22.123 1.00 34.09 85 ASN A O 1
#

pLDDT: mean 84.77, std 14.95, range [34.09, 95.62]

Radius of gyration: 14.69 Å; Cα contacts (8 Å, |Δi|>4): 49; chains: 1; bounding box: 28×31×44 Å

Foldseek 3Di:
DPLVVLLVVLVVLLVVLVVQCVPDDDVSVVVSVVSNVLSVLVNCVSVVNHDPVSCVVQVVVQVVCCVVVVAPPVDGPPHPPPPPD